Protein AF-A0A936WGD6-F1 (afdb_monomer_lite)

Foldseek 3Di:
DDKDKDKDKDKDKDQDQPPVVQHQKIKMKMKIWIWIDDPPWIKIWIFMKIKMKGADCDPVRHGKIKIKMWTGHTQAIDTPHDGQHDWIKIKIKIDDDPPRFWIWIKMWIHHPPDDIDIDTDIDTDPDDDDDDDDD

Structure (mmCIF, N/CA/C/O backbone):
data_AF-A0A936WGD6-F1
#
_entry.id   AF-A0A936WGD6-F1
#
loop_
_atom_site.group_PDB
_atom_site.id
_atom_site.type_symbol
_atom_site.label_atom_id
_atom_site.label_alt_id
_atom_site.label_comp_id
_atom_site.label_asym_id
_atom_site.label_entity_id
_atom_site.label_seq_id
_atom_site.pdbx_PDB_ins_code
_atom_site.Cartn_x
_atom_site.Cartn_y
_atom_site.Cartn_z
_atom_site.occupancy
_atom_site.B_iso_or_equiv
_atom_site.auth_seq_id
_atom_site.auth_comp_id
_atom_site.auth_asym_id
_atom_site.auth_atom_id
_atom_site.pdbx_PDB_model_num
ATOM 1 N N . MET A 1 1 ? -19.322 16.460 23.887 1.00 50.97 1 MET A N 1
ATOM 2 C CA . MET A 1 1 ? -19.152 15.302 22.988 1.00 50.97 1 MET A CA 1
ATOM 3 C C . MET A 1 1 ? -17.792 15.449 22.335 1.00 50.97 1 MET A C 1
ATOM 5 O O . MET A 1 1 ? -17.545 16.491 21.738 1.00 50.97 1 MET A O 1
ATOM 9 N N . ALA A 1 2 ? -16.891 14.492 22.542 1.00 60.38 2 ALA A N 1
ATOM 10 C CA . ALA A 1 2 ? -15.557 14.491 21.949 1.00 60.38 2 ALA A CA 1
ATOM 11 C C . ALA A 1 2 ? -15.415 13.192 21.152 1.00 60.38 2 ALA A C 1
ATOM 13 O O . ALA A 1 2 ? -15.288 12.123 21.738 1.00 60.38 2 ALA A O 1
ATOM 14 N N . ALA A 1 3 ? -15.494 13.290 19.828 1.00 71.88 3 ALA A N 1
ATOM 15 C CA . ALA A 1 3 ? -15.126 12.198 18.937 1.00 71.88 3 ALA A CA 1
ATOM 16 C C . ALA A 1 3 ? -13.633 12.334 18.620 1.00 71.88 3 ALA A C 1
ATOM 18 O O . ALA A 1 3 ? -13.167 13.434 18.313 1.00 71.88 3 ALA A O 1
ATOM 19 N N . SER A 1 4 ? -12.882 11.239 18.731 1.00 80.50 4 SER A N 1
ATOM 20 C CA . SER A 1 4 ? -11.449 11.219 18.435 1.00 80.50 4 SER A CA 1
ATOM 21 C C . SER A 1 4 ? -11.105 9.980 17.622 1.00 80.50 4 SER A C 1
ATOM 23 O O . SER A 1 4 ? -11.328 8.851 18.066 1.00 80.50 4 SER A O 1
ATOM 25 N N . ASP A 1 5 ? -10.528 10.214 16.446 1.00 84.06 5 ASP A N 1
ATOM 26 C CA . ASP A 1 5 ? -10.055 9.180 15.536 1.00 84.06 5 ASP A CA 1
ATOM 27 C C . ASP A 1 5 ? -8.527 9.294 15.464 1.00 84.06 5 ASP A C 1
ATOM 29 O O . ASP A 1 5 ? -7.977 10.354 15.168 1.00 84.06 5 ASP A O 1
ATOM 33 N N . SER A 1 6 ? -7.822 8.208 15.772 1.00 88.25 6 SER A N 1
ATOM 34 C CA . SER A 1 6 ? -6.360 8.140 15.738 1.00 88.25 6 SER A CA 1
ATOM 35 C C . SER A 1 6 ? -5.915 7.019 14.811 1.00 88.25 6 SER A C 1
ATOM 37 O O . SER A 1 6 ? -6.306 5.866 14.993 1.00 88.25 6 SER A O 1
ATOM 39 N N . LEU A 1 7 ? -5.074 7.350 13.831 1.00 89.31 7 LEU A N 1
ATOM 40 C CA . LEU A 1 7 ? -4.478 6.390 12.906 1.00 89.31 7 LEU A CA 1
ATOM 41 C C . LEU A 1 7 ? -2.966 6.358 13.114 1.00 89.31 7 LEU A C 1
ATOM 43 O O . LEU A 1 7 ? -2.277 7.345 12.866 1.00 89.31 7 LEU A O 1
ATOM 47 N N . LEU A 1 8 ? -2.452 5.205 13.526 1.00 93.19 8 LEU A N 1
ATOM 48 C CA . LEU A 1 8 ? -1.020 4.942 13.572 1.00 93.19 8 LEU A CA 1
ATOM 49 C C . LEU A 1 8 ? -0.620 4.132 12.341 1.00 93.19 8 LEU A C 1
ATOM 51 O O . LEU A 1 8 ? -1.269 3.136 12.034 1.00 93.19 8 LEU A O 1
ATOM 55 N N . THR A 1 9 ? 0.451 4.539 11.658 1.00 94.50 9 THR A N 1
ATOM 56 C CA . THR A 1 9 ? 0.992 3.816 10.498 1.00 94.50 9 THR A CA 1
ATOM 57 C C . THR A 1 9 ? 2.466 3.502 10.713 1.00 94.50 9 THR A C 1
ATOM 59 O O . THR A 1 9 ? 3.243 4.387 11.062 1.00 94.50 9 THR A O 1
ATOM 62 N N . LEU A 1 10 ? 2.849 2.250 10.478 1.00 96.12 10 LEU A N 1
ATOM 63 C CA . LEU A 1 10 ? 4.231 1.783 10.452 1.00 96.12 10 LEU A CA 1
ATOM 64 C C . LEU A 1 10 ? 4.531 1.232 9.062 1.00 96.12 10 LEU A C 1
ATOM 66 O O . LEU A 1 10 ? 3.806 0.368 8.575 1.00 96.12 10 LEU A O 1
ATOM 70 N N . GLY A 1 11 ? 5.584 1.741 8.428 1.00 96.19 11 GLY A N 1
ATOM 71 C CA . GLY A 1 11 ? 5.943 1.398 7.055 1.00 96.19 11 GLY A CA 1
ATOM 72 C C . GLY A 1 11 ? 7.320 0.763 6.957 1.00 96.19 11 GLY A C 1
ATOM 73 O O . GLY A 1 11 ? 8.249 1.160 7.660 1.00 96.19 11 GLY A O 1
ATOM 74 N N . TRP A 1 12 ? 7.455 -0.202 6.053 1.00 95.94 12 TRP A N 1
ATOM 75 C CA . TRP A 1 12 ? 8.739 -0.761 5.651 1.00 95.94 12 TRP A CA 1
ATOM 76 C C . TRP A 1 12 ? 8.773 -0.959 4.140 1.00 95.94 12 TRP A C 1
ATOM 78 O O . TRP A 1 12 ? 7.799 -1.417 3.545 1.00 95.94 12 TRP A O 1
ATOM 88 N N . ALA A 1 13 ? 9.903 -0.637 3.518 1.00 94.44 13 ALA A N 1
ATOM 89 C CA . ALA A 1 13 ? 10.118 -0.840 2.096 1.00 94.44 13 ALA A CA 1
ATOM 90 C C . ALA A 1 13 ? 11.516 -1.394 1.845 1.00 94.44 13 ALA A C 1
ATOM 92 O O . ALA A 1 13 ? 12.464 -1.075 2.566 1.00 94.44 13 ALA A O 1
ATOM 93 N N . LYS A 1 14 ? 11.630 -2.226 0.812 1.00 92.81 14 LYS A N 1
ATOM 94 C CA . LYS A 1 14 ? 12.889 -2.838 0.412 1.00 92.81 14 LYS A CA 1
ATOM 95 C C . LYS A 1 14 ? 13.019 -2.891 -1.111 1.00 92.81 14 LYS A C 1
ATOM 97 O O . LYS A 1 14 ? 12.127 -3.440 -1.767 1.00 92.81 14 LYS A O 1
ATOM 102 N N . PRO A 1 15 ? 14.122 -2.361 -1.666 1.00 89.69 15 PRO A N 1
ATOM 103 C CA . PRO A 1 15 ? 14.505 -2.618 -3.043 1.00 89.69 15 PRO A CA 1
ATOM 104 C C . PRO A 1 15 ? 15.133 -4.014 -3.170 1.00 89.69 15 PRO A C 1
ATOM 106 O O . PRO A 1 15 ? 15.869 -4.476 -2.295 1.00 89.69 15 PRO A O 1
ATOM 109 N N . TRP A 1 16 ? 14.827 -4.691 -4.268 1.00 86.88 16 TRP A N 1
ATOM 110 C CA . TRP A 1 16 ? 15.325 -6.015 -4.626 1.00 86.88 16 TRP A CA 1
ATOM 111 C C . TRP A 1 16 ? 16.191 -5.885 -5.880 1.00 86.88 16 TRP A C 1
ATOM 113 O O . TRP A 1 16 ? 15.775 -6.200 -6.992 1.00 86.88 16 TRP A O 1
ATOM 123 N N . GLU A 1 17 ? 17.397 -5.353 -5.699 1.00 76.00 17 GLU A N 1
ATOM 124 C CA . GLU A 1 17 ? 18.320 -5.058 -6.805 1.00 76.00 17 GLU A CA 1
ATOM 125 C C . GLU A 1 17 ? 19.096 -6.304 -7.269 1.00 76.00 17 GLU A C 1
ATOM 127 O O . GLU A 1 17 ? 19.375 -6.440 -8.457 1.00 76.00 17 GLU A O 1
ATOM 132 N N . ASP A 1 18 ? 19.336 -7.263 -6.367 1.00 72.25 18 ASP A N 1
ATOM 133 C CA . ASP A 1 18 ? 20.192 -8.436 -6.615 1.00 72.25 18 ASP A CA 1
ATOM 134 C C . ASP A 1 18 ? 19.458 -9.693 -7.125 1.00 72.25 18 ASP A C 1
ATOM 136 O O . ASP A 1 18 ? 20.078 -10.735 -7.354 1.00 72.25 18 ASP A O 1
ATOM 140 N N . LEU A 1 19 ? 18.133 -9.655 -7.309 1.00 72.25 19 LEU A N 1
ATOM 141 C CA . LEU A 1 19 ? 17.423 -10.787 -7.911 1.00 72.25 19 LEU A CA 1
ATOM 142 C C . LEU A 1 19 ? 17.587 -10.730 -9.433 1.00 72.25 19 LEU A C 1
ATOM 144 O O . LEU A 1 19 ? 16.858 -10.006 -10.092 1.00 72.25 19 LEU A O 1
ATOM 148 N N . GLY A 1 20 ? 18.500 -11.520 -10.003 1.00 69.50 20 GLY A N 1
ATOM 149 C CA . GLY A 1 20 ? 18.893 -11.453 -11.422 1.00 69.50 20 GLY A CA 1
ATOM 150 C C . GLY A 1 20 ? 17.771 -11.249 -12.462 1.00 69.50 20 GLY A C 1
ATOM 151 O O . GLY A 1 20 ? 17.940 -10.437 -13.363 1.00 69.50 20 GLY A O 1
ATOM 152 N N . TRP A 1 21 ? 16.621 -11.933 -12.350 1.00 64.06 21 TRP A N 1
ATOM 153 C CA . TRP A 1 21 ? 15.470 -11.760 -13.269 1.00 64.06 21 TRP A CA 1
ATOM 154 C C . TRP A 1 21 ? 14.420 -10.737 -12.802 1.00 64.06 21 TRP A C 1
ATOM 156 O O . TRP A 1 21 ? 13.520 -10.390 -13.561 1.00 64.06 21 TRP A O 1
ATOM 166 N N . PHE A 1 22 ? 14.522 -10.272 -11.559 1.00 66.12 22 PHE A N 1
ATOM 167 C CA . PHE A 1 22 ? 13.615 -9.322 -10.913 1.00 66.12 22 PHE A CA 1
ATOM 168 C C . PHE A 1 22 ? 14.333 -8.031 -10.492 1.00 66.12 22 PHE A C 1
ATOM 170 O O . PHE A 1 22 ? 13.859 -7.330 -9.594 1.00 66.12 22 PHE A O 1
ATOM 177 N N . SER A 1 23 ? 15.471 -7.710 -11.116 1.00 75.50 23 SER A N 1
ATOM 178 C CA . SER A 1 23 ? 16.193 -6.480 -10.807 1.00 75.50 23 SER A CA 1
ATOM 179 C C . SER A 1 23 ? 15.287 -5.283 -11.098 1.00 75.50 23 SER A C 1
ATOM 181 O O . SER A 1 23 ? 14.559 -5.249 -12.094 1.00 75.50 23 SER A O 1
ATOM 183 N N . GLY A 1 24 ? 15.270 -4.324 -10.174 1.00 84.00 24 GLY A N 1
ATOM 184 C CA . GLY A 1 24 ? 14.386 -3.161 -10.253 1.00 84.00 24 GLY A CA 1
ATOM 185 C C . GLY A 1 24 ? 13.008 -3.347 -9.613 1.00 84.00 24 GLY A C 1
ATOM 186 O O . GLY A 1 24 ? 12.193 -2.431 -9.701 1.00 84.00 24 GLY A O 1
ATOM 187 N N . ILE A 1 25 ? 12.723 -4.469 -8.936 1.00 90.38 25 ILE A N 1
ATOM 188 C CA . ILE A 1 25 ? 11.540 -4.562 -8.064 1.00 90.38 25 ILE A CA 1
ATOM 189 C C . ILE A 1 25 ? 11.822 -3.880 -6.725 1.00 90.38 25 ILE A C 1
ATOM 191 O O . ILE A 1 25 ? 12.830 -4.127 -6.075 1.00 90.38 25 ILE A O 1
ATOM 195 N N . GLN A 1 26 ? 10.880 -3.075 -6.255 1.00 92.69 26 GLN A N 1
ATOM 196 C CA . GLN A 1 26 ? 10.826 -2.551 -4.898 1.00 92.69 26 GLN A CA 1
ATOM 197 C C . GLN A 1 26 ? 9.481 -2.933 -4.300 1.00 92.69 26 GLN A C 1
ATOM 199 O O . GLN A 1 26 ? 8.448 -2.769 -4.943 1.00 92.69 26 GLN A O 1
ATOM 204 N N . THR A 1 27 ? 9.471 -3.438 -3.073 1.00 94.69 27 THR A N 1
ATOM 205 C CA . THR A 1 27 ? 8.223 -3.763 -2.372 1.00 94.69 27 THR A CA 1
ATOM 206 C C . THR A 1 27 ? 8.109 -2.940 -1.108 1.00 94.69 27 THR A C 1
ATOM 208 O O . THR A 1 27 ? 9.104 -2.732 -0.415 1.00 94.69 27 THR A O 1
ATOM 211 N N . GLY A 1 28 ? 6.895 -2.532 -0.771 1.00 95.69 28 GLY A N 1
ATOM 212 C CA . GLY A 1 28 ? 6.583 -1.832 0.463 1.00 95.69 28 GLY A CA 1
ATOM 213 C C . GLY A 1 28 ? 5.384 -2.456 1.150 1.00 95.69 28 GLY A C 1
ATOM 214 O O . GLY A 1 28 ? 4.457 -2.936 0.500 1.00 95.69 28 GLY A O 1
ATOM 215 N N . VAL A 1 29 ? 5.395 -2.425 2.473 1.00 96.31 29 VAL A N 1
ATOM 216 C CA . VAL A 1 29 ? 4.251 -2.783 3.302 1.00 96.31 29 VAL A CA 1
ATOM 217 C C . VAL A 1 29 ? 4.023 -1.684 4.326 1.00 96.31 29 VAL A C 1
ATOM 219 O O . VAL A 1 29 ? 4.973 -1.127 4.876 1.00 96.31 29 VAL A O 1
ATOM 222 N N . ASN A 1 30 ? 2.762 -1.372 4.595 1.00 96.69 30 ASN A N 1
ATOM 223 C CA . ASN A 1 30 ? 2.386 -0.494 5.695 1.00 96.69 30 ASN A CA 1
ATOM 224 C C . ASN A 1 30 ? 1.389 -1.219 6.582 1.00 96.69 30 ASN A C 1
ATOM 226 O O . ASN A 1 30 ? 0.410 -1.760 6.082 1.00 96.69 30 ASN A O 1
ATOM 230 N N . LEU A 1 31 ? 1.611 -1.192 7.890 1.00 94.56 31 LEU A N 1
ATOM 231 C CA . LEU A 1 31 ? 0.650 -1.624 8.890 1.00 94.56 31 LEU A CA 1
ATOM 232 C C . LEU A 1 31 ? -0.012 -0.391 9.498 1.00 94.56 31 LEU A C 1
ATOM 234 O O . LEU A 1 31 ? 0.661 0.557 9.899 1.00 94.56 31 LEU A O 1
ATOM 238 N N . LYS A 1 32 ? -1.334 -0.408 9.567 1.00 93.94 32 LYS A N 1
ATOM 239 C CA . LYS A 1 32 ? -2.174 0.691 10.025 1.00 93.94 32 LYS A CA 1
ATOM 240 C C . LYS A 1 32 ? -3.052 0.207 11.171 1.00 93.94 32 LYS A C 1
ATOM 242 O O . LYS A 1 32 ? -3.745 -0.803 11.044 1.00 93.94 32 LYS A O 1
ATOM 247 N N . VAL A 1 33 ? -3.050 0.944 12.273 1.00 90.38 33 VAL A N 1
ATOM 248 C CA . VAL A 1 33 ? -3.934 0.716 13.419 1.00 90.38 33 VAL A CA 1
ATOM 249 C C . VAL A 1 33 ? -4.829 1.934 13.562 1.00 90.38 33 VAL A C 1
ATOM 251 O O . VAL A 1 33 ? -4.344 3.035 13.820 1.00 90.38 33 VAL A O 1
ATOM 254 N N . LEU A 1 34 ? -6.128 1.735 13.370 1.00 89.81 34 LEU A N 1
ATOM 255 C CA . LEU A 1 34 ? -7.140 2.769 13.521 1.00 89.81 34 LEU A CA 1
ATOM 256 C C . LEU A 1 34 ? -7.869 2.554 14.842 1.00 89.81 34 LEU A C 1
ATOM 258 O O . LEU A 1 34 ? -8.494 1.515 15.049 1.00 89.81 34 LEU A O 1
ATOM 262 N N . LYS A 1 35 ? -7.812 3.552 15.717 1.00 87.38 35 LYS A N 1
ATOM 263 C CA . LYS A 1 35 ? -8.634 3.626 16.919 1.00 87.38 35 LYS A CA 1
ATOM 264 C C . LYS A 1 35 ? -9.652 4.741 16.734 1.00 87.38 35 LYS A C 1
ATOM 266 O O . LYS A 1 35 ? -9.274 5.876 16.453 1.00 87.38 35 LYS A O 1
ATOM 271 N N . LYS A 1 36 ? -10.924 4.411 16.905 1.00 84.75 36 LYS A N 1
ATOM 272 C CA . LYS A 1 36 ? -12.044 5.338 16.789 1.00 84.75 36 LYS A CA 1
ATOM 273 C C . LYS A 1 36 ? -12.822 5.339 18.091 1.00 84.75 36 LYS A C 1
ATOM 275 O O . LYS A 1 36 ? -13.288 4.285 18.508 1.00 84.75 36 LYS A O 1
ATOM 280 N N . THR A 1 37 ? -12.961 6.498 18.721 1.00 82.81 37 THR A N 1
ATOM 281 C CA . THR A 1 37 ? -13.780 6.660 19.925 1.00 82.81 37 THR A CA 1
ATOM 282 C C . THR A 1 37 ? -14.968 7.561 19.605 1.00 82.81 37 THR A C 1
ATOM 284 O O . THR A 1 37 ? -14.791 8.718 19.215 1.00 82.81 37 THR A O 1
ATOM 287 N N . LEU A 1 38 ? -16.173 7.011 19.758 1.00 76.81 38 LEU A N 1
ATOM 288 C CA . LEU A 1 38 ? -17.457 7.685 19.578 1.00 76.81 38 LEU A CA 1
ATOM 289 C C . LEU A 1 38 ? -18.200 7.660 20.918 1.00 76.81 38 LEU A C 1
ATOM 291 O O . LEU A 1 38 ? -18.630 6.607 21.378 1.00 76.81 38 LEU A O 1
ATOM 295 N N . ASP A 1 39 ? -18.313 8.827 21.552 1.00 77.44 39 ASP A N 1
ATOM 296 C CA . ASP A 1 39 ? -18.872 9.012 22.897 1.00 77.44 39 ASP A CA 1
ATOM 297 C C . ASP A 1 39 ? -18.276 8.068 23.961 1.00 77.44 39 ASP A C 1
ATOM 299 O O . ASP A 1 39 ? -17.219 8.381 24.509 1.00 77.44 39 ASP A O 1
ATOM 303 N N . GLN A 1 40 ? -18.934 6.944 24.277 1.00 71.00 40 GLN A N 1
ATOM 304 C CA . GLN A 1 40 ? -18.464 5.956 25.266 1.00 71.00 40 GLN A CA 1
ATOM 305 C C . GLN A 1 40 ? -17.885 4.681 24.636 1.00 71.00 40 GLN A C 1
ATOM 307 O O . GLN A 1 40 ? -17.261 3.885 25.337 1.00 71.00 40 GLN A O 1
ATOM 312 N N . GLU A 1 41 ? -18.033 4.501 23.325 1.00 75.62 41 GLU A N 1
ATOM 313 C CA . GLU A 1 41 ? -17.590 3.299 22.626 1.00 75.62 41 GLU A CA 1
ATOM 314 C C . GLU A 1 41 ? -16.261 3.535 21.910 1.00 75.62 41 GLU A C 1
ATOM 316 O O . GLU A 1 41 ? -16.002 4.591 21.324 1.00 75.62 41 GLU A O 1
ATOM 321 N N . SER A 1 42 ? -15.384 2.535 21.966 1.00 77.62 42 SER A N 1
ATOM 322 C CA . SER A 1 42 ? -14.104 2.547 21.263 1.00 77.62 42 SER A CA 1
ATOM 323 C C . SER A 1 42 ? -14.003 1.340 20.351 1.00 77.62 42 SER A C 1
ATOM 325 O O . SER A 1 42 ? -14.015 0.206 20.817 1.00 77.62 42 SER A O 1
ATOM 327 N N . ALA A 1 43 ? -13.812 1.593 19.063 1.00 82.88 43 ALA A N 1
ATOM 328 C CA . ALA A 1 43 ? -13.499 0.572 18.085 1.00 82.88 43 ALA A CA 1
ATOM 329 C C . ALA A 1 43 ? -12.031 0.624 17.697 1.00 82.88 43 ALA A C 1
ATOM 331 O O . ALA A 1 43 ? -11.416 1.688 17.563 1.00 82.88 43 ALA A O 1
ATOM 332 N N . LEU A 1 44 ? -11.482 -0.560 17.472 1.00 84.56 44 LEU A N 1
ATOM 333 C CA . LEU A 1 44 ? -10.130 -0.740 16.985 1.00 84.56 44 LEU A CA 1
ATOM 334 C C . LEU A 1 44 ? -10.187 -1.556 15.697 1.00 84.56 44 LEU A C 1
ATOM 336 O O . LEU A 1 44 ? -10.937 -2.526 15.588 1.00 84.56 44 LEU A O 1
ATOM 340 N N . GLY A 1 45 ? -9.418 -1.131 14.703 1.00 87.75 45 GLY A N 1
ATOM 341 C CA . GLY A 1 45 ? -9.300 -1.812 13.426 1.00 87.75 45 GLY A CA 1
ATOM 342 C C . GLY A 1 45 ? -7.854 -1.872 12.961 1.00 87.75 45 GLY A C 1
ATOM 343 O O . GLY A 1 45 ? -7.071 -0.944 13.173 1.00 87.75 45 GLY A O 1
ATOM 344 N N . TYR A 1 46 ? -7.518 -2.972 12.298 1.00 89.69 46 TYR A N 1
ATOM 345 C CA . TYR A 1 46 ? -6.208 -3.196 11.699 1.00 89.69 46 TYR A CA 1
ATOM 346 C C . TYR A 1 46 ? -6.337 -3.219 10.181 1.00 89.69 46 TYR A C 1
ATOM 348 O O . TYR A 1 46 ? -7.264 -3.819 9.629 1.00 89.69 46 TYR A O 1
ATOM 356 N N . MET A 1 47 ? -5.389 -2.575 9.515 1.00 92.19 47 MET A N 1
ATOM 3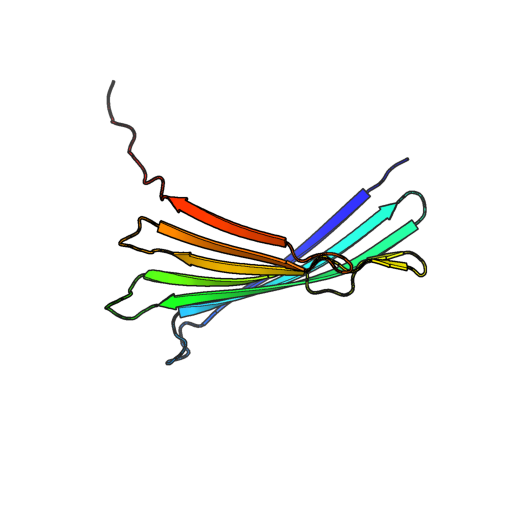57 C CA . MET A 1 47 ? -5.278 -2.509 8.065 1.00 92.19 47 MET A CA 1
ATOM 358 C C . MET A 1 47 ? -3.825 -2.716 7.660 1.00 92.19 47 MET A C 1
ATOM 360 O O . MET A 1 47 ? -2.903 -2.355 8.390 1.00 92.19 47 MET A O 1
ATOM 364 N N . ALA A 1 48 ? -3.628 -3.247 6.466 1.00 93.56 48 ALA A N 1
ATOM 365 C CA . ALA A 1 48 ? -2.342 -3.297 5.814 1.00 93.56 48 ALA A CA 1
ATOM 366 C C . ALA A 1 48 ? -2.454 -2.772 4.381 1.00 93.56 48 ALA A C 1
ATOM 368 O O . ALA A 1 48 ? -3.455 -2.994 3.694 1.00 93.56 48 ALA A O 1
ATOM 369 N N . ASP A 1 49 ? -1.401 -2.099 3.936 1.00 95.31 49 ASP A N 1
ATOM 370 C CA . ASP A 1 49 ? -1.176 -1.802 2.529 1.00 95.31 49 ASP A CA 1
ATOM 371 C C . ASP A 1 49 ? 0.025 -2.617 2.052 1.00 95.31 49 ASP A C 1
ATOM 373 O O . ASP A 1 49 ? 1.018 -2.740 2.771 1.00 95.31 49 ASP A O 1
ATOM 377 N N . VAL A 1 50 ? -0.041 -3.121 0.825 1.00 96.12 50 VAL A N 1
ATOM 378 C CA . VAL A 1 50 ? 1.076 -3.786 0.151 1.00 96.12 50 VAL A CA 1
ATOM 379 C C . VAL A 1 50 ? 1.260 -3.132 -1.206 1.00 96.12 50 VAL A C 1
ATOM 381 O O . VAL A 1 50 ? 0.322 -3.048 -1.996 1.00 96.12 50 VAL A O 1
ATOM 384 N N . GLY A 1 51 ? 2.468 -2.651 -1.464 1.00 95.44 51 GLY A N 1
ATOM 385 C CA . GLY A 1 51 ? 2.847 -1.996 -2.704 1.00 95.44 51 GLY A CA 1
ATOM 386 C C . GLY A 1 51 ? 4.040 -2.675 -3.352 1.00 95.44 51 GLY A C 1
ATOM 387 O O . GLY A 1 51 ? 4.917 -3.215 -2.676 1.00 95.44 51 GLY A O 1
ATOM 388 N N . LEU A 1 52 ? 4.083 -2.610 -4.673 1.00 94.62 52 LEU A N 1
ATOM 389 C CA . LEU A 1 52 ? 5.239 -2.981 -5.467 1.00 94.62 52 LEU A CA 1
ATOM 390 C C . LEU A 1 52 ? 5.457 -1.944 -6.567 1.00 94.62 52 LEU A C 1
ATOM 392 O O . LEU A 1 52 ? 4.509 -1.428 -7.158 1.00 94.62 52 LEU A O 1
ATOM 396 N N . ILE A 1 53 ? 6.716 -1.644 -6.833 1.00 93.25 53 ILE A N 1
ATOM 397 C CA . ILE A 1 53 ? 7.161 -0.828 -7.954 1.00 93.25 53 ILE A CA 1
ATOM 398 C C . ILE A 1 53 ? 8.149 -1.679 -8.732 1.00 93.25 53 ILE A C 1
ATOM 400 O O . ILE A 1 53 ? 9.018 -2.314 -8.146 1.00 93.25 53 ILE A O 1
ATOM 404 N N . TYR A 1 54 ? 8.006 -1.703 -10.045 1.00 89.69 54 TYR A N 1
ATOM 405 C CA . TYR A 1 54 ? 8.963 -2.309 -10.950 1.00 89.69 54 TYR A CA 1
ATOM 406 C C . TYR A 1 54 ? 9.563 -1.222 -11.829 1.00 89.69 54 TYR A C 1
ATOM 408 O O . TYR A 1 54 ? 8.821 -0.476 -12.463 1.00 89.69 54 TYR A O 1
ATOM 416 N N . GLU A 1 55 ? 10.887 -1.142 -11.859 1.00 88.56 55 GLU A N 1
ATOM 417 C CA . GLU A 1 55 ? 11.652 -0.265 -12.736 1.00 88.56 55 GLU A CA 1
ATOM 418 C C . GLU A 1 55 ? 12.333 -1.094 -13.827 1.00 88.56 55 GLU A C 1
ATOM 420 O O . GLU A 1 55 ? 13.189 -1.938 -13.557 1.00 88.56 55 GLU A O 1
ATOM 425 N N . ALA A 1 56 ? 11.954 -0.848 -15.079 1.00 83.56 56 ALA A N 1
ATOM 426 C CA . ALA A 1 56 ? 12.533 -1.524 -16.225 1.00 83.56 56 ALA A CA 1
ATOM 427 C C . ALA A 1 56 ? 13.987 -1.072 -16.439 1.00 83.56 56 ALA A C 1
ATOM 429 O O . ALA A 1 56 ? 14.264 0.086 -16.755 1.00 83.56 56 ALA A O 1
ATOM 430 N N . GLN A 1 57 ? 14.920 -2.020 -16.327 1.00 74.19 57 GLN A N 1
ATOM 431 C CA . GLN A 1 57 ? 16.359 -1.778 -16.510 1.00 74.19 57 GLN A CA 1
ATOM 432 C C . GLN A 1 57 ? 16.875 -2.095 -17.927 1.00 74.19 57 GLN A C 1
ATOM 434 O O . GLN A 1 57 ? 18.075 -2.037 -18.193 1.00 74.19 57 GLN A O 1
ATOM 439 N N . SER A 1 58 ? 15.987 -2.442 -18.862 1.00 69.88 58 SER A N 1
ATOM 440 C CA . SER A 1 58 ? 16.373 -2.751 -20.243 1.00 69.88 58 SER A CA 1
ATOM 441 C C . SER A 1 58 ? 16.722 -1.482 -21.027 1.00 69.88 58 SER A C 1
ATOM 443 O O . SER A 1 58 ? 16.014 -0.485 -20.929 1.00 69.88 58 SER A O 1
ATOM 445 N N . LYS A 1 59 ? 17.754 -1.540 -21.882 1.00 65.56 59 LYS A N 1
ATOM 446 C CA . LYS A 1 59 ? 18.241 -0.406 -22.700 1.00 65.56 59 LYS A CA 1
ATOM 447 C C . LYS A 1 59 ? 17.175 0.243 -23.599 1.00 65.56 59 LYS A C 1
ATOM 449 O O . LYS A 1 59 ? 17.358 1.379 -24.011 1.00 65.56 59 LYS A O 1
ATOM 454 N N . TRP A 1 60 ? 16.099 -0.475 -23.931 1.00 61.88 60 TRP A N 1
ATOM 455 C CA . TRP A 1 60 ? 15.001 0.026 -24.774 1.00 61.88 60 TRP A CA 1
ATOM 456 C C . TRP A 1 60 ? 13.892 0.750 -23.996 1.00 61.88 60 TRP A C 1
ATOM 458 O O . TRP A 1 60 ? 13.242 1.621 -24.558 1.00 61.88 60 TRP A O 1
ATOM 468 N N . ASN A 1 61 ? 13.697 0.421 -22.713 1.00 66.19 61 ASN A N 1
ATOM 469 C CA . ASN A 1 61 ? 12.618 0.957 -21.867 1.00 66.19 61 ASN A CA 1
ATOM 470 C C . ASN A 1 61 ? 13.180 1.547 -20.564 1.00 66.19 61 ASN A C 1
ATOM 472 O O . ASN A 1 61 ? 12.530 1.494 -19.518 1.00 66.19 61 ASN A O 1
ATOM 476 N N . GLN A 1 62 ? 14.422 2.028 -20.614 1.00 69.88 62 GLN A N 1
ATOM 477 C CA . GLN A 1 62 ? 15.158 2.459 -19.438 1.00 69.88 62 GLN A CA 1
ATOM 478 C C . GLN A 1 62 ? 14.409 3.616 -18.772 1.00 69.88 62 GLN A C 1
ATOM 480 O O . GLN A 1 62 ? 14.122 4.623 -19.413 1.00 69.88 62 GLN A O 1
ATOM 485 N N . GLY A 1 63 ? 14.055 3.435 -17.500 1.00 76.19 63 GLY A N 1
ATOM 486 C CA . GLY A 1 63 ? 13.327 4.431 -16.716 1.00 76.19 63 GLY A CA 1
ATOM 487 C C . GLY A 1 63 ? 11.825 4.182 -16.583 1.00 76.19 63 GLY A C 1
ATOM 488 O O . GLY A 1 63 ? 11.230 4.777 -15.690 1.00 76.19 63 GLY A O 1
ATOM 489 N N . LEU A 1 64 ? 11.209 3.277 -17.366 1.00 85.62 64 LEU A N 1
ATOM 490 C CA . LEU A 1 64 ? 9.791 2.927 -17.188 1.00 85.62 64 LEU A CA 1
ATOM 491 C C . LEU A 1 64 ? 9.569 2.280 -15.818 1.00 85.62 64 LEU A C 1
ATOM 493 O O . LEU A 1 64 ? 10.025 1.168 -15.555 1.00 85.62 64 LEU A O 1
ATOM 497 N N . ARG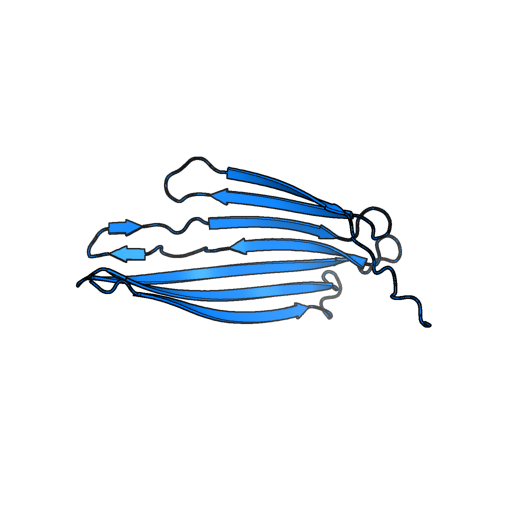 A 1 65 ? 8.804 2.957 -14.971 1.00 89.50 65 ARG A N 1
ATOM 498 C CA . ARG A 1 65 ? 8.331 2.480 -13.677 1.00 89.50 65 ARG A CA 1
ATOM 499 C C . ARG A 1 65 ? 6.862 2.137 -13.761 1.00 89.50 65 ARG A C 1
ATOM 501 O O . ARG A 1 65 ? 6.047 2.952 -14.181 1.00 89.50 65 ARG A O 1
ATOM 508 N N . THR A 1 66 ? 6.508 0.950 -13.300 1.00 91.12 66 THR A N 1
ATOM 509 C CA . THR A 1 66 ? 5.119 0.548 -13.090 1.00 91.12 66 THR A CA 1
ATOM 510 C C . THR A 1 66 ? 4.901 0.275 -11.615 1.00 91.12 66 THR A C 1
ATOM 512 O O . THR A 1 66 ? 5.689 -0.434 -10.996 1.00 91.12 66 THR A O 1
ATOM 515 N N . GLY A 1 67 ? 3.844 0.837 -11.048 1.00 93.12 67 GLY A N 1
ATOM 516 C CA . GLY A 1 67 ? 3.478 0.667 -9.652 1.00 93.12 67 GLY A CA 1
ATOM 517 C C . GLY A 1 67 ? 2.152 -0.059 -9.519 1.00 93.12 67 GLY A C 1
ATOM 518 O O . GLY A 1 67 ? 1.235 0.150 -10.312 1.00 93.12 67 GLY A O 1
ATOM 519 N N . PHE A 1 68 ? 2.042 -0.873 -8.481 1.00 94.25 68 PHE A N 1
ATOM 520 C CA . PHE A 1 68 ? 0.788 -1.435 -8.013 1.00 94.25 68 PHE A CA 1
ATOM 521 C C . PHE A 1 68 ? 0.725 -1.320 -6.491 1.00 94.25 68 PHE A C 1
ATOM 523 O O . PHE A 1 68 ? 1.716 -1.557 -5.802 1.00 94.25 68 PHE A O 1
ATOM 530 N N . VAL A 1 69 ? -0.438 -0.969 -5.950 1.00 94.94 69 VAL A N 1
ATOM 531 C CA . VAL A 1 69 ? -0.681 -0.983 -4.508 1.00 94.94 69 VAL A CA 1
ATOM 532 C C . VAL A 1 69 ? -2.078 -1.501 -4.208 1.00 94.94 69 VAL A C 1
ATOM 534 O O . VAL A 1 69 ? -3.061 -1.100 -4.828 1.00 94.94 69 VAL A O 1
ATOM 537 N N . LEU A 1 70 ? -2.151 -2.380 -3.218 1.00 93.31 70 LEU A N 1
ATOM 538 C CA . LEU A 1 70 ? -3.374 -2.785 -2.550 1.00 93.31 70 LEU A CA 1
ATOM 539 C C . LEU A 1 70 ? -3.402 -2.097 -1.183 1.00 93.31 70 LEU A C 1
ATOM 541 O O . LEU A 1 70 ? -2.496 -2.288 -0.376 1.00 93.31 70 LEU A O 1
ATOM 545 N N . GLN A 1 71 ? -4.415 -1.276 -0.932 1.00 92.50 71 GLN A N 1
ATOM 546 C CA . GLN A 1 71 ? -4.566 -0.487 0.286 1.00 92.50 71 GLN A CA 1
ATOM 547 C C . GLN A 1 71 ? -5.741 -0.967 1.130 1.00 92.50 71 GLN A C 1
ATOM 549 O O . GLN A 1 71 ? -6.766 -1.408 0.604 1.00 92.50 71 GLN A O 1
ATOM 554 N N . ASN A 1 72 ? -5.604 -0.767 2.441 1.00 89.62 72 ASN A N 1
ATOM 555 C CA . ASN A 1 72 ? -6.637 -0.979 3.451 1.00 89.62 72 ASN A CA 1
ATOM 556 C C . ASN A 1 72 ? -7.163 -2.425 3.506 1.00 89.62 72 ASN A C 1
ATOM 558 O O . ASN A 1 72 ? -8.317 -2.655 3.870 1.00 89.62 72 ASN A O 1
ATOM 562 N N . ALA A 1 73 ? -6.320 -3.406 3.176 1.00 86.88 73 ALA A N 1
ATOM 563 C CA . ALA A 1 73 ? -6.642 -4.812 3.378 1.00 86.88 73 ALA A CA 1
ATOM 564 C C . ALA A 1 73 ? -6.626 -5.099 4.885 1.00 86.88 73 ALA A C 1
ATOM 566 O O . ALA A 1 73 ? -5.591 -4.975 5.537 1.00 86.88 73 ALA A O 1
ATOM 567 N N . GLY A 1 74 ? -7.775 -5.422 5.472 1.00 83.88 74 GLY A N 1
ATOM 568 C CA . GLY A 1 74 ? -7.871 -5.460 6.925 1.00 83.88 74 GLY A CA 1
ATOM 569 C C . GLY A 1 74 ? -9.163 -6.043 7.459 1.00 83.88 74 GLY A C 1
ATOM 570 O O . GLY A 1 74 ? -10.088 -6.376 6.722 1.00 83.88 74 GLY A O 1
ATOM 571 N N . THR A 1 75 ? -9.220 -6.152 8.781 1.00 75.81 75 THR A N 1
ATOM 572 C CA . THR A 1 75 ? -10.334 -6.782 9.492 1.00 75.81 75 THR A CA 1
ATOM 573 C C . THR A 1 75 ? -11.560 -5.882 9.614 1.00 75.81 75 THR A C 1
ATOM 575 O O . THR A 1 75 ? -12.574 -6.354 10.104 1.00 75.81 75 THR A O 1
ATOM 578 N N . GLY A 1 76 ? -11.504 -4.615 9.196 1.00 77.19 76 GLY A N 1
ATOM 579 C CA . GLY A 1 76 ? -12.561 -3.643 9.494 1.00 77.19 76 GLY A CA 1
ATOM 580 C C . GLY A 1 76 ? -12.479 -3.091 10.923 1.00 77.19 76 GLY A C 1
ATOM 581 O O . GLY A 1 76 ? -11.632 -3.509 11.718 1.00 77.19 76 GLY A O 1
ATOM 582 N N . LEU A 1 77 ? -13.359 -2.142 11.236 1.00 79.62 77 LEU A N 1
ATOM 583 C CA . LEU A 1 77 ? -13.632 -1.651 12.590 1.00 79.62 77 LEU A CA 1
ATOM 584 C C . LEU A 1 77 ? -14.686 -2.543 13.245 1.00 79.62 77 LEU A C 1
ATOM 586 O O . LEU A 1 77 ? -15.697 -2.851 12.620 1.00 79.62 77 LEU A O 1
ATOM 590 N N . THR A 1 78 ? -14.469 -2.928 14.499 1.00 72.94 78 THR A N 1
ATOM 591 C CA . THR A 1 78 ? -15.469 -3.664 15.288 1.00 72.94 78 THR A CA 1
ATOM 592 C C . THR A 1 78 ? -15.990 -2.761 16.406 1.00 72.94 78 THR A C 1
ATOM 594 O O . THR A 1 78 ? -15.189 -2.319 17.228 1.00 72.94 78 THR A O 1
ATOM 597 N N . PHE A 1 79 ? -17.297 -2.487 16.417 1.00 72.62 79 PHE A N 1
ATOM 598 C CA . PHE A 1 79 ? -18.018 -1.734 17.456 1.00 72.62 79 PHE A CA 1
ATOM 599 C C . PHE A 1 79 ? -19.020 -2.662 18.137 1.00 72.62 79 PHE A C 1
ATOM 601 O O . PHE A 1 79 ? -20.001 -3.003 17.488 1.00 72.62 79 PHE A O 1
ATOM 608 N N . ASP A 1 80 ? -18.740 -3.103 19.371 1.00 63.44 80 ASP A N 1
ATOM 609 C CA . ASP A 1 80 ? -19.563 -3.913 20.303 1.00 63.44 80 ASP A CA 1
ATOM 610 C C . ASP A 1 80 ? -20.331 -5.157 19.786 1.00 63.44 80 ASP A C 1
ATOM 612 O O . ASP A 1 80 ? -20.789 -5.953 20.601 1.00 63.44 80 ASP A O 1
ATOM 616 N N . SER A 1 81 ? -20.419 -5.392 18.471 1.00 61.12 81 SER A N 1
ATOM 617 C CA . SER A 1 81 ? -20.887 -6.569 17.714 1.00 61.12 81 SER A CA 1
ATOM 618 C C . SER A 1 81 ? -21.014 -6.286 16.200 1.00 61.12 81 SER A C 1
ATOM 620 O O . SER A 1 81 ? -21.146 -7.225 15.416 1.00 61.12 81 SER A O 1
ATOM 622 N N . GLU A 1 82 ? -20.944 -5.026 15.751 1.00 64.94 82 GLU A N 1
ATOM 623 C CA . GLU A 1 82 ? -20.988 -4.662 14.332 1.00 64.94 82 GLU A CA 1
ATOM 624 C C . GLU A 1 82 ? -19.585 -4.517 13.735 1.00 64.94 82 GLU A C 1
ATOM 626 O O . GLU A 1 82 ? -18.719 -3.802 14.247 1.00 64.94 82 GLU A O 1
ATOM 631 N N . LYS A 1 83 ? -19.360 -5.210 12.616 1.00 69.19 83 LYS A N 1
ATOM 632 C CA . LYS A 1 83 ? -18.095 -5.193 11.882 1.00 69.19 83 LYS A CA 1
ATOM 633 C C . LYS A 1 83 ? -18.244 -4.340 10.625 1.00 69.19 83 LYS A C 1
ATOM 635 O O . LYS A 1 83 ? -18.833 -4.773 9.638 1.00 69.19 83 LYS A O 1
ATOM 640 N N . ALA A 1 84 ? -17.673 -3.143 10.649 1.00 76.38 84 ALA A N 1
ATOM 641 C CA . ALA A 1 84 ? -17.599 -2.258 9.497 1.00 76.38 84 ALA A CA 1
ATOM 642 C C . ALA A 1 84 ? -16.320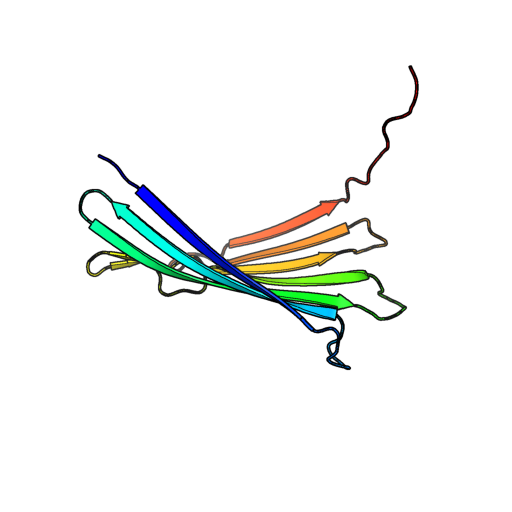 -2.548 8.697 1.00 76.38 84 ALA A C 1
ATOM 644 O O . ALA A 1 84 ? -15.215 -2.194 9.112 1.00 76.38 84 ALA A O 1
ATOM 645 N N . SER A 1 85 ? -16.456 -3.207 7.546 1.00 78.69 85 SER A N 1
ATOM 646 C CA . SER A 1 85 ? -15.326 -3.497 6.653 1.00 78.69 85 SER A CA 1
ATOM 647 C C . SER A 1 85 ? -14.707 -2.221 6.080 1.00 78.69 85 SER A C 1
ATOM 649 O O . SER A 1 85 ? -15.414 -1.293 5.685 1.00 78.69 85 SER A O 1
ATOM 651 N N . PHE A 1 86 ? -13.377 -2.192 5.980 1.00 82.62 86 PHE A N 1
ATOM 652 C CA . PHE A 1 86 ? -12.673 -1.085 5.337 1.00 82.62 86 PHE A CA 1
ATOM 653 C C . PHE A 1 86 ? -12.843 -1.123 3.812 1.00 82.62 86 PHE A C 1
ATOM 655 O O . PHE A 1 86 ? -12.866 -2.211 3.231 1.00 82.62 86 PHE A O 1
ATOM 662 N N . PRO A 1 87 ? -12.939 0.042 3.143 1.00 82.44 87 PRO A N 1
ATOM 663 C CA . PRO A 1 87 ? -12.918 0.099 1.689 1.00 82.44 87 PRO A CA 1
ATOM 664 C C . PRO A 1 87 ? -11.513 -0.263 1.202 1.00 82.44 87 PRO A C 1
ATOM 666 O O . PRO A 1 87 ? -10.557 0.499 1.390 1.00 82.44 87 PRO A O 1
ATOM 669 N N . MET A 1 88 ? -11.391 -1.438 0.588 1.00 86.44 88 MET A N 1
ATOM 670 C CA . MET A 1 88 ? -10.142 -1.844 -0.045 1.00 86.44 88 MET A CA 1
ATOM 671 C C . MET A 1 88 ? -9.963 -1.055 -1.336 1.00 86.44 88 MET A C 1
ATOM 673 O O . MET A 1 88 ? -10.919 -0.848 -2.081 1.00 86.44 88 MET A O 1
ATOM 677 N N . ALA A 1 89 ? -8.735 -0.639 -1.623 1.00 88.88 89 ALA A N 1
ATOM 678 C CA . ALA A 1 89 ? -8.427 0.061 -2.862 1.00 88.88 89 ALA A CA 1
ATOM 679 C C . ALA A 1 89 ? -7.255 -0.604 -3.571 1.00 88.88 89 ALA A C 1
ATOM 681 O O . ALA A 1 89 ? -6.245 -0.927 -2.956 1.00 88.88 89 ALA A O 1
ATOM 682 N N . MET A 1 90 ? -7.385 -0.783 -4.874 1.00 90.62 90 MET A N 1
ATOM 683 C CA . MET A 1 90 ? -6.319 -1.201 -5.767 1.00 90.62 90 MET A CA 1
ATOM 684 C C . MET A 1 90 ? -5.936 -0.005 -6.622 1.00 90.62 90 MET A C 1
ATOM 686 O O . MET A 1 90 ? -6.803 0.652 -7.191 1.00 90.62 90 MET A O 1
ATOM 690 N N . LYS A 1 91 ? -4.644 0.287 -6.727 1.00 92.69 91 LYS A N 1
ATOM 691 C CA . LYS A 1 91 ? -4.141 1.333 -7.618 1.00 92.69 91 LYS A CA 1
ATOM 692 C C . LYS A 1 91 ? -3.014 0.775 -8.454 1.00 92.69 91 LYS A C 1
ATOM 694 O O . LYS A 1 91 ? -2.188 0.010 -7.962 1.00 92.69 91 LYS A O 1
ATOM 699 N N . LEU A 1 92 ? -2.987 1.176 -9.710 1.00 93.12 92 LEU A N 1
ATOM 700 C CA . LEU A 1 92 ? -1.959 0.829 -10.673 1.00 93.12 92 LEU A CA 1
ATOM 701 C C . LEU A 1 92 ? -1.515 2.096 -11.396 1.00 93.12 92 LEU A C 1
ATOM 703 O O . LEU A 1 92 ? -2.310 3.006 -11.620 1.00 93.12 92 LEU A O 1
ATOM 707 N N . GLY A 1 93 ? -0.245 2.171 -11.760 1.00 90.50 93 GLY A N 1
ATOM 708 C CA . GLY A 1 93 ? 0.275 3.322 -12.481 1.00 90.50 93 GLY A CA 1
ATOM 709 C C . GLY A 1 93 ? 1.539 3.003 -13.251 1.00 90.50 93 GLY A C 1
ATOM 710 O O . GLY A 1 93 ? 2.202 2.002 -12.988 1.00 90.50 93 GLY A O 1
ATOM 711 N N . ALA A 1 94 ? 1.857 3.858 -14.213 1.00 88.12 94 ALA A N 1
ATOM 712 C CA . ALA A 1 94 ? 3.050 3.757 -15.032 1.00 88.12 94 ALA A CA 1
ATOM 713 C C . ALA A 1 94 ? 3.595 5.149 -15.380 1.00 88.12 94 ALA A C 1
ATOM 715 O O . ALA A 1 94 ? 2.833 6.048 -15.746 1.00 88.12 94 ALA A O 1
ATOM 716 N N . TYR A 1 95 ? 4.911 5.308 -15.270 1.00 85.50 95 TYR A N 1
ATOM 717 C CA . TYR A 1 95 ? 5.659 6.522 -15.591 1.00 85.50 95 TYR A CA 1
ATOM 718 C C . TYR A 1 95 ? 7.147 6.191 -15.782 1.00 85.50 95 TYR A C 1
ATOM 720 O O . TYR A 1 95 ? 7.658 5.391 -15.011 1.00 85.50 95 TYR A O 1
ATOM 728 N N . PRO A 1 96 ? 7.885 6.826 -16.700 1.00 83.25 96 PRO A N 1
ATOM 729 C CA . PRO A 1 96 ? 7.406 7.723 -17.730 1.00 83.25 96 PRO A CA 1
ATOM 730 C C . PRO A 1 96 ? 6.889 6.972 -18.953 1.00 83.25 96 PRO A C 1
ATOM 732 O O . PRO A 1 96 ? 7.404 5.925 -19.342 1.00 83.25 96 PRO A O 1
ATOM 735 N N . LEU A 1 97 ? 5.863 7.534 -19.586 1.00 75.62 97 LEU A N 1
ATOM 736 C CA . LEU A 1 97 ? 5.346 7.092 -20.877 1.00 75.62 97 LEU A CA 1
ATOM 737 C C . LEU A 1 97 ? 5.556 8.211 -21.906 1.00 75.62 97 LEU A C 1
ATOM 739 O O . LEU A 1 97 ? 5.369 9.382 -21.590 1.00 75.62 97 LEU A O 1
ATOM 743 N N . PHE A 1 98 ? 5.905 7.849 -23.145 1.00 72.44 98 PHE A N 1
ATOM 744 C CA . PHE A 1 98 ? 6.149 8.788 -24.255 1.00 72.44 98 PHE A CA 1
ATOM 745 C C . PHE A 1 98 ? 7.251 9.835 -23.988 1.00 72.44 98 PHE A C 1
ATOM 747 O O . PHE A 1 98 ? 7.014 11.031 -24.139 1.00 72.44 98 PHE A O 1
ATOM 754 N N . G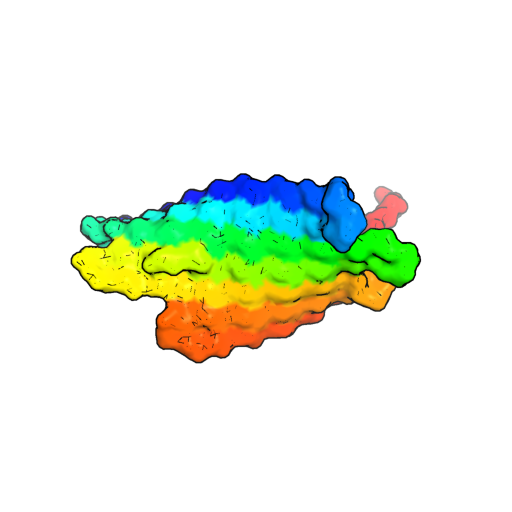LY A 1 99 ? 8.460 9.386 -23.629 1.00 65.56 99 GLY A N 1
ATOM 755 C CA . GLY A 1 99 ? 9.627 10.271 -23.488 1.00 65.56 99 GLY A CA 1
ATOM 756 C C . GLY A 1 99 ? 9.464 11.289 -22.360 1.00 65.56 99 GLY A C 1
ATOM 757 O O . GLY A 1 99 ? 9.557 12.485 -22.600 1.00 65.56 99 GLY A O 1
ATOM 758 N N . ASP A 1 100 ? 9.163 10.794 -21.158 1.00 69.19 100 ASP A N 1
ATOM 759 C CA . ASP A 1 100 ? 9.037 11.551 -19.900 1.00 69.19 100 ASP A CA 1
ATOM 760 C C . ASP A 1 100 ? 7.795 12.434 -19.722 1.00 69.19 100 ASP A C 1
ATOM 762 O O . ASP A 1 100 ? 7.496 12.862 -18.614 1.00 69.19 100 ASP A O 1
ATOM 766 N N . ASN A 1 101 ? 6.959 12.591 -20.748 1.00 73.00 101 ASN A N 1
ATOM 767 C CA . ASN A 1 101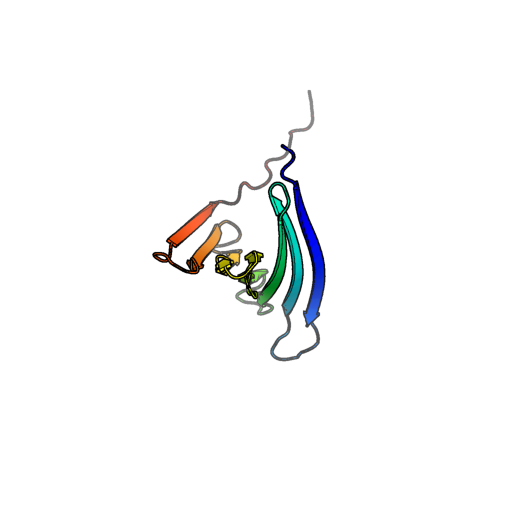 ? 5.858 13.560 -20.711 1.00 73.00 101 ASN A CA 1
ATOM 768 C C . ASN A 1 101 ? 4.513 13.054 -20.156 1.00 73.00 101 ASN A C 1
ATOM 770 O O . ASN A 1 101 ? 3.539 13.817 -20.122 1.00 73.00 101 ASN A O 1
ATOM 774 N N . MET A 1 102 ? 4.389 11.776 -19.782 1.00 77.12 102 MET A N 1
ATOM 775 C CA . MET A 1 102 ? 3.088 11.215 -19.412 1.00 77.12 102 MET A CA 1
ATOM 776 C C . MET A 1 102 ? 3.144 10.223 -18.251 1.00 77.12 102 MET A C 1
ATOM 778 O O . MET A 1 102 ? 3.881 9.239 -18.281 1.00 77.12 102 MET A O 1
ATOM 782 N N . THR A 1 103 ? 2.263 10.449 -17.274 1.00 85.50 103 THR A N 1
ATOM 783 C CA . THR A 1 103 ? 1.918 9.490 -16.218 1.00 85.50 103 THR A CA 1
ATOM 784 C C . THR A 1 103 ? 0.519 8.936 -16.468 1.00 85.50 103 THR A C 1
ATOM 786 O O . THR A 1 103 ? -0.431 9.706 -16.655 1.00 85.50 103 THR A O 1
ATOM 789 N N . LEU A 1 104 ? 0.378 7.608 -16.440 1.00 85.88 104 LEU A N 1
ATOM 790 C CA . LEU A 1 104 ? -0.924 6.941 -16.384 1.00 85.88 104 LEU A CA 1
ATOM 791 C C . LEU A 1 104 ? -1.144 6.369 -14.993 1.00 85.88 104 LEU A C 1
ATOM 793 O O . LEU A 1 104 ? -0.269 5.700 -14.448 1.00 85.88 104 LEU A O 1
ATOM 797 N N . ALA A 1 105 ? -2.332 6.595 -14.447 1.00 87.69 105 ALA A N 1
ATOM 798 C CA . ALA A 1 105 ? -2.766 5.973 -13.210 1.00 87.69 105 ALA A CA 1
ATOM 799 C C . ALA A 1 105 ? -4.227 5.536 -13.331 1.00 87.69 105 ALA A C 1
ATOM 801 O O . ALA A 1 105 ? -5.057 6.219 -13.937 1.00 87.69 105 ALA A O 1
ATOM 802 N N . GLY A 1 106 ? -4.524 4.386 -12.743 1.00 87.25 106 GLY A N 1
ATOM 803 C CA . GLY A 1 106 ? -5.871 3.870 -12.571 1.00 87.25 106 GLY A CA 1
ATOM 804 C C . GLY A 1 106 ? -6.067 3.428 -11.132 1.00 87.25 106 GLY A C 1
ATOM 805 O O . GLY A 1 106 ? -5.158 2.867 -10.513 1.00 87.25 106 GLY A O 1
ATOM 806 N N . ASP A 1 107 ? -7.253 3.670 -10.598 1.00 86.38 107 ASP A N 1
ATOM 807 C CA . ASP A 1 107 ? -7.655 3.152 -9.302 1.00 86.38 107 ASP A CA 1
ATOM 808 C C . ASP A 1 107 ? -9.006 2.433 -9.365 1.00 86.38 107 ASP A C 1
ATOM 810 O O . ASP A 1 107 ? -9.861 2.675 -10.219 1.00 86.38 107 ASP A O 1
ATOM 814 N N . LEU A 1 108 ? -9.159 1.476 -8.458 1.00 82.44 108 LEU A N 1
ATOM 815 C CA . LEU A 1 108 ? -10.370 0.711 -8.236 1.00 82.44 108 LEU A CA 1
ATOM 816 C C . LEU A 1 108 ? -10.593 0.623 -6.731 1.00 82.44 108 LEU A C 1
ATOM 818 O O . LEU A 1 108 ? -9.753 0.096 -6.003 1.00 82.44 108 LEU A O 1
ATOM 822 N N . VAL A 1 109 ? -11.732 1.109 -6.257 1.00 83.06 109 VAL A N 1
ATOM 823 C CA . VAL A 1 109 ? -12.121 1.030 -4.849 1.00 83.06 109 VAL A CA 1
ATOM 824 C C . VAL A 1 109 ? -13.264 0.036 -4.714 1.00 83.06 109 VAL A C 1
ATOM 826 O O . VAL A 1 109 ? -14.307 0.174 -5.351 1.00 83.06 109 VAL A O 1
ATOM 829 N N . LEU A 1 110 ? -13.056 -0.975 -3.874 1.00 77.44 110 LEU A N 1
ATOM 830 C CA . LEU A 1 110 ? -14.041 -1.977 -3.496 1.00 77.44 110 LEU A CA 1
ATOM 831 C C . LEU A 1 110 ? -14.619 -1.594 -2.125 1.00 77.44 110 LEU A C 1
ATOM 833 O O . LEU A 1 110 ? -13.981 -1.836 -1.093 1.00 77.44 110 LEU A O 1
ATOM 837 N N . PRO A 1 111 ? -15.807 -0.969 -2.071 1.00 65.69 111 PRO A N 1
ATOM 838 C CA . PRO A 1 111 ? -16.485 -0.739 -0.804 1.00 65.69 111 PRO A CA 1
ATOM 839 C C . PRO A 1 111 ? -16.952 -2.077 -0.219 1.00 65.69 111 PRO A C 1
ATOM 841 O O . PRO A 1 111 ? -17.507 -2.914 -0.927 1.00 65.69 111 PRO A O 1
ATOM 844 N N . GLY A 1 112 ? -16.783 -2.267 1.092 1.00 56.81 112 GLY A N 1
ATOM 845 C CA . GLY A 1 112 ? -17.166 -3.506 1.783 1.00 56.81 112 GLY A CA 1
ATOM 846 C C . GLY A 1 112 ? -18.655 -3.885 1.682 1.00 56.81 112 GLY A C 1
ATOM 847 O O . GLY A 1 112 ? -18.997 -5.011 2.028 1.00 56.81 112 GLY A O 1
ATOM 848 N N . ALA A 1 113 ? -19.520 -2.974 1.210 1.00 50.56 113 ALA A N 1
ATOM 849 C CA . ALA A 1 113 ? -20.956 -3.186 0.991 1.00 50.56 113 ALA A CA 1
ATOM 850 C C . ALA A 1 113 ? -21.558 -2.310 -0.145 1.00 50.56 113 ALA A C 1
ATOM 852 O O . ALA A 1 113 ? -22.715 -1.908 -0.059 1.00 50.56 113 ALA A O 1
ATOM 853 N N . GLY A 1 114 ? -20.796 -1.960 -1.195 1.00 50.06 114 GLY A N 1
ATOM 854 C CA . GLY A 1 114 ? -21.263 -1.026 -2.242 1.00 50.06 114 GLY A CA 1
ATOM 855 C C . GLY A 1 114 ? -20.820 -1.358 -3.674 1.00 50.06 114 GLY A C 1
ATOM 856 O O . GLY A 1 114 ? -20.153 -2.360 -3.920 1.00 50.06 114 GLY A O 1
ATOM 857 N N . VAL A 1 115 ? -21.182 -0.492 -4.628 1.00 51.94 115 VAL A N 1
ATOM 858 C CA . VAL A 1 115 ? -20.759 -0.599 -6.037 1.00 51.94 115 VAL A CA 1
ATOM 859 C C . VAL A 1 115 ? -19.282 -0.194 -6.159 1.00 51.94 115 VAL A C 1
ATOM 861 O O . VAL A 1 115 ? -18.920 0.864 -5.639 1.00 51.94 115 VAL A O 1
ATOM 864 N N . PRO A 1 116 ? -18.425 -0.986 -6.832 1.00 58.00 116 PRO A N 1
ATOM 865 C CA . PRO A 1 116 ? -17.046 -0.597 -7.108 1.00 58.00 116 PRO A CA 1
ATOM 866 C C . PRO A 1 116 ? -16.981 0.756 -7.820 1.00 58.00 116 PRO A C 1
ATOM 868 O O . PRO A 1 116 ? -17.720 0.983 -8.779 1.00 58.00 116 PRO A O 1
ATOM 871 N N . THR A 1 117 ? -16.084 1.639 -7.390 1.00 65.38 117 THR A N 1
ATOM 872 C CA . THR A 1 117 ? -15.811 2.900 -8.093 1.00 65.38 117 THR A CA 1
ATOM 873 C C . THR A 1 117 ? -14.434 2.839 -8.747 1.00 65.38 117 THR A C 1
ATOM 875 O O . THR A 1 117 ? -13.483 2.327 -8.157 1.00 65.38 117 THR A O 1
ATOM 878 N N . SER A 1 118 ? -14.325 3.331 -9.984 1.00 59.31 118 SER A N 1
ATOM 879 C CA . SER A 1 118 ? -13.065 3.382 -10.735 1.00 59.31 118 SER A CA 1
ATOM 880 C C . SER A 1 118 ? -12.790 4.796 -11.228 1.00 59.31 118 SER A C 1
ATOM 882 O O . SER A 1 118 ? -13.662 5.384 -11.875 1.00 59.31 118 SER A O 1
ATOM 884 N N . THR A 1 119 ? -11.584 5.306 -10.998 1.00 71.25 119 THR A N 1
ATOM 885 C CA . THR A 1 119 ? -11.122 6.590 -11.535 1.00 71.25 119 THR A CA 1
ATOM 886 C C . THR A 1 119 ? -9.906 6.355 -12.424 1.00 71.25 119 THR A C 1
ATOM 888 O O . THR A 1 119 ? -9.005 5.573 -12.119 1.00 71.25 119 THR A O 1
ATOM 891 N N . TRP A 1 120 ? -9.873 7.055 -13.554 1.00 61.03 120 TRP A N 1
ATOM 892 C CA . TRP A 1 120 ? -8.758 7.022 -14.496 1.00 61.03 120 TRP A CA 1
ATOM 893 C C . TRP A 1 120 ? -8.195 8.431 -14.637 1.00 61.03 120 TRP A C 1
ATOM 895 O O . TRP A 1 120 ? -8.952 9.383 -14.829 1.00 61.03 120 TRP A O 1
ATOM 905 N N . GLY A 1 121 ? -6.874 8.570 -14.528 1.00 60.78 121 GLY A N 1
ATOM 906 C CA . GLY A 1 121 ? -6.196 9.863 -14.558 1.00 60.78 121 GLY A CA 1
ATOM 907 C C . GLY A 1 121 ? -5.025 9.887 -15.537 1.00 60.78 121 GLY A C 1
ATOM 908 O O . GLY A 1 121 ? -4.253 8.931 -15.632 1.00 60.78 121 GLY A O 1
ATOM 909 N N . ARG A 1 122 ? -4.873 11.015 -16.237 1.00 56.88 122 ARG A N 1
ATOM 910 C CA . ARG A 1 122 ? -3.674 11.377 -17.003 1.00 56.88 122 ARG A CA 1
ATOM 911 C C . ARG A 1 122 ? -3.130 12.669 -16.412 1.00 56.88 122 ARG A C 1
ATOM 913 O O . ARG A 1 122 ? -3.815 13.688 -16.457 1.00 56.88 122 ARG A O 1
ATOM 920 N N . LEU A 1 123 ? -1.919 12.623 -15.872 1.00 55.53 123 LEU A N 1
ATOM 921 C CA . LEU A 1 123 ? -1.225 13.816 -15.394 1.00 55.53 123 LEU A CA 1
ATOM 922 C C . LEU A 1 123 ? -0.111 14.146 -16.397 1.00 55.53 123 LEU A C 1
ATOM 924 O O . LEU A 1 123 ? 0.780 13.309 -16.587 1.00 55.53 123 LEU A O 1
ATOM 928 N N . PRO A 1 124 ? -0.186 15.291 -17.103 1.00 46.56 124 PRO A N 1
ATOM 929 C CA . PRO A 1 124 ? 0.948 15.790 -17.868 1.00 46.56 124 PRO A CA 1
ATOM 930 C C . PRO A 1 124 ? 2.050 16.236 -16.904 1.00 46.56 124 PRO A C 1
ATOM 932 O O . PRO A 1 124 ? 1.758 16.793 -15.843 1.00 46.56 124 PRO A O 1
ATOM 935 N N . ASP A 1 125 ? 3.302 15.983 -17.275 1.00 51.12 125 ASP A N 1
ATOM 936 C CA . ASP A 1 125 ? 4.450 16.507 -16.541 1.00 51.12 125 ASP A CA 1
ATOM 937 C C . ASP A 1 125 ? 4.491 18.037 -16.690 1.00 51.12 125 ASP A C 1
ATOM 939 O O . ASP A 1 125 ? 4.555 18.570 -17.801 1.00 51.12 125 ASP A O 1
ATOM 943 N N . LEU A 1 126 ? 4.400 18.760 -15.573 1.00 50.06 126 LEU A N 1
ATOM 944 C CA . LEU A 1 126 ? 4.679 20.194 -15.538 1.00 50.06 126 LEU A CA 1
ATOM 945 C C . LEU A 1 126 ? 6.176 20.349 -15.284 1.00 50.06 126 LEU A C 1
ATOM 947 O O . LEU A 1 126 ? 6.607 20.662 -14.174 1.00 50.06 126 LEU A O 1
ATOM 951 N N . GLY A 1 127 ? 6.953 20.096 -16.336 1.00 42.56 127 GLY A N 1
ATOM 952 C CA . GLY A 1 127 ? 8.394 20.273 -16.330 1.00 42.56 127 GLY A CA 1
ATOM 953 C C . GLY A 1 127 ? 8.789 21.667 -15.838 1.00 42.56 127 GLY A C 1
ATOM 954 O O . GLY A 1 127 ? 8.235 22.689 -16.249 1.00 42.56 127 GLY A O 1
ATOM 955 N N . HIS A 1 128 ? 9.775 21.682 -14.945 1.00 50.31 128 HIS A N 1
ATOM 956 C CA . HIS A 1 128 ? 10.483 22.850 -14.442 1.00 50.31 128 HIS A CA 1
ATOM 957 C C . HIS A 1 128 ? 10.850 23.848 -15.560 1.00 50.31 128 HIS A C 1
ATOM 959 O O . HIS A 1 128 ? 11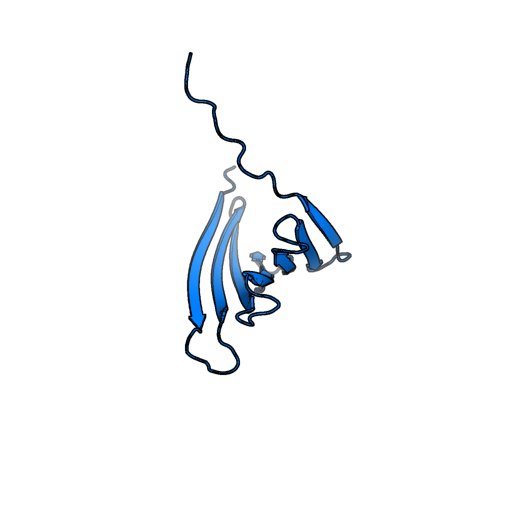.825 23.650 -16.282 1.00 50.31 128 HIS A O 1
ATOM 965 N N . SER A 1 129 ? 10.136 24.973 -15.655 1.00 43.06 129 SER A N 1
ATOM 966 C CA . SER A 1 129 ? 10.649 26.180 -16.311 1.00 43.06 129 SER A CA 1
ATOM 967 C C . SER A 1 129 ? 11.347 27.039 -15.261 1.00 43.06 129 SER A C 1
ATOM 969 O O . SER A 1 129 ? 10.713 27.516 -14.317 1.00 43.06 129 SER A O 1
ATOM 971 N N . GLY A 1 130 ? 12.662 27.188 -15.407 1.00 36.97 130 GLY A N 1
ATOM 972 C CA . GLY A 1 130 ? 13.503 27.964 -14.508 1.00 36.97 130 GLY A CA 1
ATOM 973 C C . GLY A 1 130 ? 13.037 29.409 -14.342 1.00 36.97 130 GLY A C 1
ATOM 974 O O . GLY A 1 130 ? 12.559 30.051 -15.277 1.00 36.97 130 GLY A O 1
ATOM 975 N N . LEU A 1 131 ? 13.228 29.922 -13.130 1.00 49.56 131 LEU A N 1
ATOM 976 C CA . LEU A 1 131 ? 13.317 31.355 -12.888 1.00 49.56 131 LEU A CA 1
ATOM 977 C C . LEU A 1 131 ? 14.449 31.917 -13.770 1.00 49.56 131 LEU A C 1
ATOM 979 O O . LEU A 1 131 ? 15.566 31.393 -13.694 1.00 49.56 131 LEU A O 1
ATOM 983 N N . PRO A 1 132 ? 14.219 32.952 -14.596 1.00 40.81 132 PRO A N 1
ATOM 984 C CA . PRO A 1 132 ? 15.324 33.664 -15.219 1.00 40.81 132 PRO A CA 1
ATOM 985 C C . PRO A 1 132 ? 16.124 34.409 -14.133 1.00 40.81 132 PRO A C 1
ATOM 987 O O . PRO A 1 132 ? 15.522 35.017 -13.244 1.00 40.81 132 PRO A O 1
ATOM 990 N N . PRO A 1 133 ? 17.468 34.387 -14.171 1.00 49.16 133 PRO A N 1
ATOM 991 C CA . PRO A 1 133 ? 18.269 35.268 -13.341 1.00 49.16 133 PRO A CA 1
ATOM 992 C C . PRO A 1 133 ? 18.228 36.683 -13.933 1.00 49.16 133 PRO A C 1
ATOM 994 O O . PRO A 1 133 ? 18.445 36.860 -15.130 1.00 49.16 133 PRO A O 1
ATOM 997 N N . GLY A 1 134 ? 18.012 37.682 -13.080 1.00 51.56 134 GLY A N 1
ATOM 998 C CA . GLY A 1 134 ? 18.308 39.082 -13.385 1.00 51.56 134 GLY A CA 1
ATOM 999 C C . GLY A 1 134 ? 17.094 39.969 -13.653 1.00 51.56 134 GLY A C 1
ATOM 1000 O O . GLY A 1 134 ? 16.638 40.092 -14.788 1.00 51.56 134 GLY A O 1
ATOM 1001 N N . LEU A 1 135 ? 16.666 40.666 -12.601 1.00 41.25 135 LEU A N 1
ATOM 1002 C CA . LEU A 1 135 ? 16.465 42.115 -12.632 1.00 41.25 135 LEU A CA 1
ATOM 1003 C C . LEU A 1 135 ? 17.276 42.717 -11.482 1.00 41.25 135 LEU A C 1
ATOM 1005 O O . LEU A 1 135 ? 17.288 42.082 -10.402 1.00 41.25 135 LEU A O 1
#

Sequence (135 aa):
MAASDSLLTLGWAKPWEDLGWFSGIQTGVNLKVLKKTLDQESALGYMADVGLIYEAQSKWNQGLRTGFVLQNAGTGLTFDSEKASFPMAMKLGAYPLFGDNMTLAGDLVLPGAGVPTSTWGRLPDLGHSGLPPGL

Radius of gyration: 20.2 Å; chains: 1; bounding box: 42×54×50 Å

Secondary structure (DSSP, 8-state):
---EEEEEEEEEEEEE-S-TTSTTEEEEEEEEEEEEEETTEEEEEEEEEEEEEEE--STTSTT-EEEEEEEEEEEEEEETTEEE---EEEEEEEEEETTTTEEEEEEEEE-TTS--EEEEEEEE-----PPPP--

pLDDT: mean 77.33, std 15.44, range [36.97, 96.69]